Protein AF-A0A4R4NGY0-F1 (afdb_monomer_lite)

pLDDT: mean 87.98, std 9.65, range [52.81, 97.62]

Foldseek 3Di:
DVLVVQLVVLVVLLCVLPPDPDPDDDPSVVSNVVSVVSNVVSVVVVVCPQAPFVDPVCSPAAFDPLDVPPVRHDDPPDTRHPVVVVVVVVVVVVD

Radius of gyration: 20.66 Å; chains: 1; bounding box: 51×20×57 Å

Sequence (95 aa):
MRDLRDLQAALRTASDIAFDQEAPAGEQAEVLVDALRRALTAAQSLSDGPGETGCREHPRGAVDPLYGDKDDPLPPGWGRCLLCNDRRRRATRAT

Structure (mmCIF, N/CA/C/O backbone):
data_AF-A0A4R4NGY0-F1
#
_entry.id   AF-A0A4R4NGY0-F1
#
loop_
_atom_site.group_PDB
_atom_site.id
_atom_site.type_symbol
_atom_site.label_atom_id
_atom_site.label_alt_id
_atom_site.label_comp_id
_atom_site.label_asym_id
_atom_site.label_entity_id
_atom_site.label_seq_id
_atom_site.pdbx_PDB_ins_code
_atom_site.Cartn_x
_atom_site.Cartn_y
_atom_site.Cartn_z
_atom_site.occupancy
_atom_site.B_iso_or_equiv
_atom_site.auth_seq_id
_atom_site.auth_comp_id
_atom_site.auth_asym_id
_atom_site.auth_atom_id
_atom_site.pdbx_PDB_model_num
ATOM 1 N N . MET A 1 1 ? 5.730 -11.675 -1.523 1.00 62.78 1 MET A N 1
ATOM 2 C CA . MET A 1 1 ? 4.426 -11.459 -0.857 1.00 62.78 1 MET A CA 1
ATOM 3 C C . MET A 1 1 ? 4.621 -10.717 0.465 1.00 62.78 1 MET A C 1
ATOM 5 O O . MET A 1 1 ? 4.342 -11.269 1.521 1.00 62.78 1 MET A O 1
ATOM 9 N N . ARG A 1 2 ? 5.159 -9.493 0.426 1.00 76.69 2 ARG A N 1
ATOM 10 C CA . ARG A 1 2 ? 5.316 -8.663 1.629 1.00 76.69 2 ARG A CA 1
ATOM 11 C C . ARG A 1 2 ? 4.009 -7.927 1.929 1.00 76.69 2 ARG A C 1
ATOM 13 O O . ARG A 1 2 ? 3.494 -8.069 3.025 1.00 76.69 2 ARG A O 1
ATOM 20 N N . ASP A 1 3 ? 3.399 -7.336 0.905 1.00 81.12 3 ASP A N 1
ATOM 21 C CA . ASP A 1 3 ? 2.144 -6.579 1.023 1.00 81.12 3 ASP A CA 1
ATOM 22 C C . ASP A 1 3 ? 0.981 -7.434 1.546 1.00 81.12 3 ASP A C 1
ATOM 24 O O . ASP A 1 3 ? 0.195 -6.980 2.367 1.00 81.12 3 ASP A O 1
ATOM 28 N N . LEU A 1 4 ? 0.912 -8.713 1.155 1.00 86.44 4 LEU A N 1
ATOM 29 C CA . LEU A 1 4 ? -0.085 -9.644 1.696 1.00 86.44 4 LEU A CA 1
ATOM 30 C C . LEU A 1 4 ? 0.116 -9.912 3.196 1.00 86.44 4 LEU A C 1
ATOM 32 O O . LEU A 1 4 ? -0.860 -9.997 3.935 1.00 86.44 4 LEU A O 1
ATOM 36 N N . ARG A 1 5 ? 1.366 -10.052 3.652 1.00 89.44 5 ARG A N 1
ATOM 37 C CA . ARG A 1 5 ? 1.666 -10.274 5.076 1.00 89.44 5 ARG A CA 1
ATOM 38 C C . ARG A 1 5 ? 1.382 -9.018 5.893 1.00 89.44 5 ARG A C 1
ATOM 40 O O . ARG A 1 5 ? 0.802 -9.123 6.968 1.00 89.44 5 ARG A O 1
ATOM 47 N N . ASP A 1 6 ? 1.731 -7.854 5.353 1.00 88.62 6 ASP A N 1
ATOM 48 C CA . ASP A 1 6 ? 1.467 -6.558 5.978 1.00 88.62 6 ASP A CA 1
ATOM 49 C C . ASP A 1 6 ? -0.049 -6.305 6.084 1.00 88.62 6 ASP A C 1
ATOM 51 O O . ASP A 1 6 ? -0.536 -5.904 7.142 1.00 88.62 6 ASP A O 1
ATOM 55 N N . LEU A 1 7 ? -0.814 -6.648 5.039 1.00 93.19 7 LEU A N 1
ATOM 56 C CA . LEU A 1 7 ? -2.278 -6.623 5.060 1.00 93.19 7 LEU A CA 1
ATOM 57 C C . LEU A 1 7 ? -2.849 -7.548 6.144 1.00 93.19 7 LEU A C 1
ATOM 59 O O . LEU A 1 7 ? -3.690 -7.126 6.934 1.00 93.19 7 LEU A O 1
ATOM 63 N N . GLN A 1 8 ? -2.395 -8.803 6.195 1.00 95.88 8 GLN A N 1
ATOM 64 C CA . GLN A 1 8 ? -2.872 -9.787 7.174 1.00 95.88 8 GLN A CA 1
ATOM 65 C C . GLN A 1 8 ? -2.601 -9.347 8.617 1.00 95.88 8 GLN A C 1
ATOM 67 O O . GLN A 1 8 ? -3.477 -9.483 9.470 1.00 95.88 8 GLN A O 1
ATOM 72 N N . ALA A 1 9 ? -1.415 -8.799 8.891 1.00 96.44 9 ALA A N 1
ATOM 73 C CA . ALA A 1 9 ? -1.057 -8.304 10.215 1.00 96.44 9 ALA A CA 1
ATOM 74 C C . ALA A 1 9 ? -1.933 -7.113 10.632 1.00 96.44 9 ALA A C 1
ATOM 76 O O . ALA A 1 9 ? -2.493 -7.117 11.726 1.00 96.44 9 ALA A O 1
ATOM 77 N N . ALA A 1 10 ? -2.110 -6.131 9.742 1.00 94.75 10 ALA A N 1
ATOM 78 C CA . ALA A 1 10 ? -2.932 -4.955 10.015 1.00 94.75 10 ALA A CA 1
ATOM 79 C C . ALA A 1 10 ? -4.410 -5.316 10.258 1.00 94.75 10 ALA A C 1
ATOM 81 O O . ALA A 1 10 ? -5.030 -4.799 11.188 1.00 94.75 10 ALA A O 1
ATOM 82 N N . LEU A 1 11 ? -4.962 -6.248 9.472 1.00 96.88 11 LEU A N 1
ATOM 83 C CA . LEU A 1 11 ? -6.334 -6.731 9.655 1.00 96.88 11 LEU A CA 1
ATOM 84 C C . LEU A 1 11 ? -6.522 -7.505 10.960 1.00 96.88 11 LEU A C 1
ATOM 86 O O . LEU A 1 11 ? -7.576 -7.370 11.579 1.00 96.88 11 LEU A O 1
ATOM 90 N N . ARG A 1 12 ? -5.525 -8.292 11.394 1.00 96.62 12 ARG A N 1
ATOM 91 C CA . ARG A 1 12 ? -5.574 -8.969 12.698 1.00 96.62 12 ARG A CA 1
ATOM 92 C C . ARG A 1 12 ? -5.707 -7.940 13.818 1.00 96.62 12 ARG A C 1
ATOM 94 O O . ARG A 1 12 ? -6.668 -8.017 14.566 1.00 96.62 12 ARG A O 1
ATOM 101 N N . THR A 1 13 ? -4.826 -6.940 13.864 1.00 94.50 13 THR A N 1
ATOM 102 C CA . THR A 1 13 ? -4.878 -5.887 14.891 1.00 94.50 13 THR A CA 1
ATOM 103 C C . THR A 1 13 ? -6.198 -5.119 14.870 1.00 94.50 13 THR A C 1
ATOM 105 O O . THR A 1 13 ? -6.797 -4.909 15.919 1.00 94.50 13 THR A O 1
ATOM 108 N N . ALA A 1 14 ? -6.686 -4.731 13.686 1.00 94.62 14 ALA A N 1
ATOM 109 C CA . ALA A 1 14 ? -7.968 -4.040 13.575 1.00 94.62 14 ALA A CA 1
ATOM 110 C C . ALA A 1 14 ? -9.139 -4.908 14.069 1.00 94.62 14 ALA A C 1
ATOM 112 O O . ALA A 1 14 ? -10.033 -4.399 14.736 1.00 94.62 14 ALA A O 1
ATOM 113 N N . SER A 1 15 ? -9.120 -6.212 13.770 1.00 94.69 15 SER A N 1
ATOM 114 C CA . SER A 1 15 ? -10.154 -7.151 14.223 1.00 94.69 15 SER A CA 1
ATOM 115 C C . SER A 1 15 ? -10.110 -7.340 15.736 1.00 94.69 15 SER A C 1
ATOM 117 O O . SER A 1 15 ? -11.153 -7.285 16.377 1.00 94.69 15 SER A O 1
ATOM 119 N N . ASP A 1 16 ? -8.918 -7.514 16.308 1.00 94.56 16 ASP A N 1
ATOM 120 C CA . ASP A 1 16 ? -8.753 -7.724 17.748 1.00 94.56 16 ASP A CA 1
ATOM 121 C C . ASP A 1 16 ? -9.298 -6.528 18.553 1.00 94.56 16 ASP A C 1
ATOM 123 O O . ASP A 1 16 ? -9.931 -6.731 19.581 1.00 94.56 16 ASP A O 1
ATOM 127 N N . ILE A 1 17 ? -9.128 -5.293 18.058 1.00 91.81 17 ILE A N 1
ATOM 128 C CA . ILE A 1 17 ? -9.660 -4.082 18.709 1.00 91.81 17 ILE A CA 1
ATOM 129 C C . ILE A 1 17 ? -11.161 -3.895 18.438 1.00 91.81 17 ILE A C 1
ATOM 131 O O . ILE A 1 17 ? -11.913 -3.518 19.330 1.00 91.81 17 ILE A O 1
ATOM 135 N N . ALA A 1 18 ? -11.621 -4.125 17.204 1.00 90.06 18 ALA A N 1
ATOM 136 C CA . ALA A 1 18 ? -13.015 -3.871 16.828 1.00 90.06 18 ALA A CA 1
ATOM 137 C C . ALA A 1 18 ? -14.008 -4.879 17.428 1.00 90.06 18 ALA A C 1
ATOM 139 O O . ALA A 1 18 ? -15.187 -4.555 17.565 1.00 90.06 18 ALA A O 1
ATOM 140 N N . PHE A 1 19 ? -13.547 -6.093 17.742 1.00 89.69 19 PHE A N 1
ATOM 141 C CA . PHE A 1 19 ? -14.360 -7.162 18.327 1.00 89.69 19 PHE A CA 1
ATOM 142 C C . PHE A 1 19 ? -14.096 -7.375 19.823 1.00 89.69 19 PHE A C 1
ATOM 144 O O . PHE A 1 19 ? -14.473 -8.418 20.363 1.00 89.69 19 PHE A O 1
ATOM 151 N N . ASP A 1 20 ? -13.471 -6.405 20.491 1.00 89.06 20 ASP A N 1
ATOM 152 C CA . ASP A 1 20 ? -13.410 -6.396 21.949 1.00 89.06 20 ASP A CA 1
ATOM 153 C C . ASP A 1 20 ? -14.810 -6.165 22.562 1.00 89.06 20 ASP A C 1
ATOM 155 O O . ASP A 1 20 ? -15.757 -5.751 21.887 1.00 89.06 20 ASP A O 1
ATOM 159 N N . GLN A 1 21 ? -14.971 -6.480 23.849 1.00 75.06 21 GLN A N 1
ATOM 160 C CA . GLN A 1 21 ? -16.258 -6.393 24.552 1.00 75.06 21 GLN A CA 1
ATOM 161 C C . GLN A 1 21 ? -16.733 -4.948 24.763 1.00 75.06 21 GLN A C 1
ATOM 163 O O . GLN A 1 21 ? -17.931 -4.714 24.938 1.00 75.06 21 GLN A O 1
ATOM 168 N N . GLU A 1 22 ? -15.812 -3.985 24.740 1.00 87.00 22 GLU A N 1
ATOM 169 C CA . GLU A 1 22 ? -16.085 -2.560 24.907 1.00 87.00 22 GLU A CA 1
ATOM 170 C C . GLU A 1 22 ? -15.822 -1.796 23.606 1.00 87.00 22 GLU A C 1
ATOM 172 O O . GLU A 1 22 ? -14.961 -2.154 22.806 1.00 87.00 22 GLU A O 1
ATOM 177 N N . ALA A 1 23 ? -16.570 -0.711 23.388 1.00 89.69 23 ALA A N 1
ATOM 178 C CA . ALA A 1 23 ? -16.337 0.147 22.233 1.00 89.69 23 ALA A CA 1
ATOM 179 C C . ALA A 1 23 ? -14.965 0.842 22.367 1.00 89.69 23 ALA A C 1
ATOM 181 O O . ALA A 1 23 ? -14.739 1.523 23.373 1.00 89.69 23 ALA A O 1
ATOM 182 N N . PRO A 1 24 ? -14.069 0.738 21.367 1.00 87.88 24 PRO A N 1
ATOM 183 C CA . PRO A 1 24 ? -12.741 1.327 21.460 1.00 87.88 24 PRO A CA 1
ATOM 184 C C . PRO A 1 24 ? -12.826 2.854 21.549 1.00 87.88 24 PRO A C 1
ATOM 186 O O . PRO A 1 24 ? -13.486 3.514 20.743 1.00 87.88 24 PRO A O 1
ATOM 189 N N . ALA A 1 25 ? -12.123 3.420 22.527 1.00 91.50 25 ALA A N 1
ATOM 190 C CA . ALA A 1 25 ? -12.055 4.854 22.790 1.00 91.50 25 ALA A CA 1
ATOM 191 C C . ALA A 1 25 ? -10.619 5.284 23.127 1.00 91.50 25 ALA A C 1
ATOM 193 O O . ALA A 1 25 ? -9.768 4.458 23.465 1.00 91.50 25 ALA A O 1
ATOM 194 N N . GLY A 1 26 ? -10.342 6.588 23.030 1.00 93.62 26 GLY A N 1
ATOM 195 C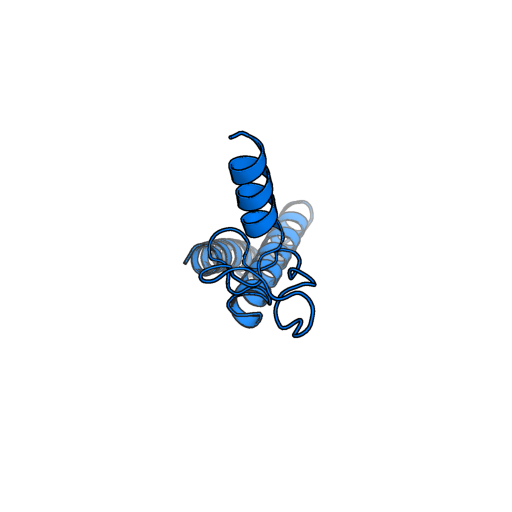 CA . GLY A 1 26 ? -9.013 7.145 23.300 1.00 93.62 26 GLY A CA 1
ATOM 196 C C . GLY A 1 26 ? -7.925 6.485 22.448 1.00 93.62 26 GLY A C 1
ATOM 197 O O . GLY A 1 26 ? -8.098 6.308 21.243 1.00 93.62 26 GLY A O 1
ATOM 198 N N . GLU A 1 27 ? -6.831 6.076 23.087 1.00 92.19 27 GLU A N 1
ATOM 199 C CA . GLU A 1 27 ? -5.683 5.441 22.428 1.00 92.19 27 GLU A CA 1
ATOM 200 C C . GLU A 1 27 ? -6.073 4.188 21.626 1.00 92.19 27 GLU A C 1
ATOM 202 O O . GLU A 1 27 ? -5.586 3.995 20.515 1.00 92.19 27 GLU A O 1
ATOM 207 N N . GLN A 1 28 ? -7.012 3.367 22.115 1.00 90.69 28 GLN A N 1
ATOM 208 C CA . GLN A 1 28 ? -7.455 2.184 21.366 1.00 90.69 28 GLN A CA 1
ATOM 209 C C . GLN A 1 28 ? -8.110 2.558 20.031 1.00 90.69 28 GLN A C 1
ATOM 211 O O . GLN A 1 28 ? -7.882 1.895 19.018 1.00 90.69 28 GLN A O 1
ATOM 216 N N . 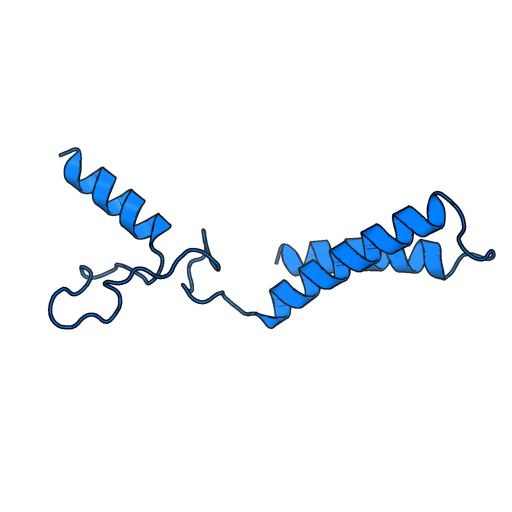ALA A 1 29 ? -8.890 3.644 20.008 1.00 93.94 29 ALA A N 1
ATOM 217 C CA . ALA A 1 29 ? -9.488 4.145 18.776 1.00 93.94 29 ALA A CA 1
ATOM 218 C C . ALA A 1 29 ? -8.417 4.669 17.803 1.00 93.94 29 ALA A C 1
ATOM 220 O O . ALA A 1 29 ? -8.521 4.446 16.596 1.00 93.94 29 ALA A O 1
ATOM 221 N N . GLU A 1 30 ? -7.360 5.311 18.305 1.00 96.31 30 GLU A N 1
ATOM 222 C CA . GLU A 1 30 ? -6.233 5.763 17.479 1.00 96.31 30 GLU A CA 1
ATOM 223 C C . GLU A 1 30 ? -5.466 4.587 16.859 1.00 96.31 30 GLU A C 1
ATOM 225 O O . GLU A 1 30 ? -5.190 4.595 15.655 1.00 96.31 30 GLU A O 1
ATOM 230 N N . VAL A 1 31 ? -5.190 3.539 17.644 1.00 95.81 31 VAL A N 1
ATOM 231 C CA . VAL A 1 31 ? -4.537 2.313 17.158 1.00 95.81 31 VAL A CA 1
ATOM 232 C C . VAL A 1 31 ? -5.403 1.605 16.114 1.00 95.81 31 VAL A C 1
ATOM 234 O O . VAL A 1 31 ? -4.882 1.158 15.089 1.00 95.81 31 VAL A O 1
ATOM 237 N N . LEU A 1 32 ? -6.724 1.545 16.315 1.00 95.62 32 LEU A N 1
ATOM 238 C CA . LEU A 1 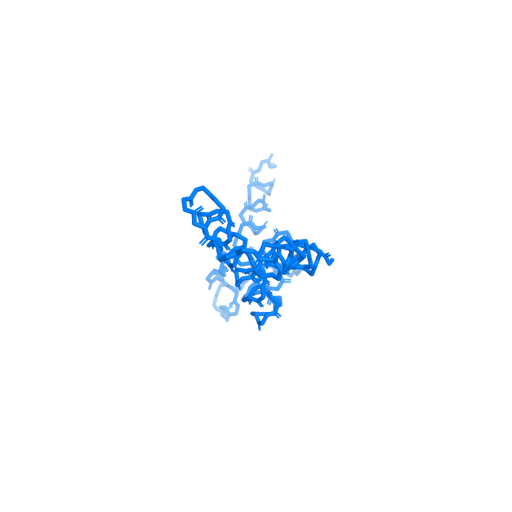32 ? -7.654 0.990 15.328 1.00 95.62 32 LEU A CA 1
ATOM 239 C C . LEU A 1 32 ? -7.600 1.765 14.004 1.00 95.62 32 LEU A C 1
ATOM 241 O O . LEU A 1 32 ? -7.502 1.161 12.934 1.00 95.62 32 LEU A O 1
ATOM 245 N N . VAL A 1 33 ? -7.625 3.099 14.059 1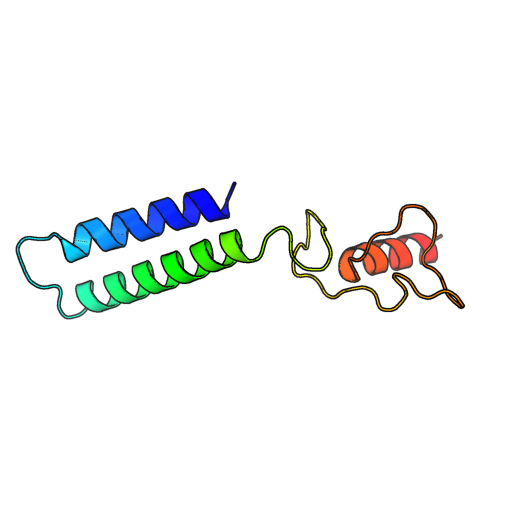.00 97.12 33 VAL A N 1
ATOM 246 C CA . VAL A 1 33 ? -7.525 3.951 12.864 1.00 97.12 33 VAL A CA 1
ATOM 247 C C . VAL A 1 33 ? -6.204 3.721 12.128 1.00 97.12 33 VAL A C 1
ATOM 249 O O . VAL A 1 33 ? -6.202 3.614 10.898 1.00 97.12 33 VAL A O 1
ATOM 252 N N . ASP A 1 34 ? -5.087 3.620 12.847 1.00 97.62 34 ASP A N 1
ATOM 253 C CA . ASP A 1 34 ? -3.782 3.341 12.242 1.00 97.62 34 ASP A CA 1
ATOM 254 C C . ASP A 1 34 ? -3.741 1.951 11.584 1.00 97.62 34 ASP A C 1
ATOM 256 O O . ASP A 1 34 ? -3.342 1.822 10.422 1.00 97.62 34 ASP A O 1
ATOM 260 N N . ALA A 1 35 ? -4.245 0.918 12.264 1.00 96.62 35 ALA A N 1
ATOM 261 C CA . ALA A 1 35 ? -4.333 -0.434 11.716 1.00 96.62 35 ALA A CA 1
ATOM 262 C C . ALA A 1 35 ? -5.169 -0.476 10.424 1.00 96.62 35 ALA A C 1
ATOM 264 O O . ALA A 1 35 ? -4.735 -1.048 9.420 1.00 96.62 35 ALA A O 1
ATOM 265 N N . LEU A 1 36 ? -6.322 0.200 10.398 1.00 97.19 36 LEU A N 1
ATOM 266 C CA . LEU A 1 36 ? -7.174 0.291 9.209 1.00 97.19 36 LEU A CA 1
ATOM 267 C C . LEU A 1 36 ? -6.486 1.032 8.052 1.00 97.19 36 LEU A C 1
ATOM 269 O O . LEU A 1 36 ? -6.566 0.589 6.905 1.00 97.19 36 LEU A O 1
ATOM 273 N N . ARG A 1 37 ? -5.759 2.123 8.325 1.00 97.19 37 ARG A N 1
ATOM 274 C CA . ARG A 1 37 ? -4.990 2.856 7.299 1.00 97.19 37 ARG A CA 1
ATOM 275 C C . ARG A 1 37 ? -3.871 2.006 6.698 1.00 97.19 37 ARG A C 1
ATOM 277 O O . ARG A 1 37 ? -3.676 2.018 5.479 1.0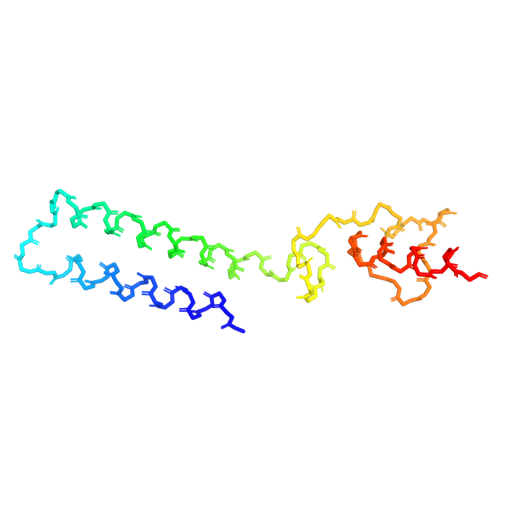0 97.19 37 ARG A O 1
ATOM 284 N N . ARG A 1 38 ? -3.159 1.238 7.528 1.00 94.25 38 ARG A N 1
ATOM 285 C CA . ARG A 1 38 ? -2.129 0.291 7.066 1.00 94.25 38 ARG A CA 1
ATOM 286 C C . ARG A 1 38 ? -2.738 -0.814 6.208 1.00 94.25 38 ARG A C 1
ATOM 288 O O . ARG A 1 38 ? -2.216 -1.090 5.129 1.00 94.25 38 ARG A O 1
ATOM 295 N N . ALA A 1 39 ? -3.864 -1.387 6.640 1.00 94.38 39 ALA A N 1
ATOM 296 C CA . ALA A 1 39 ? -4.589 -2.394 5.870 1.00 94.38 39 ALA A CA 1
ATOM 297 C C . ALA A 1 39 ? -5.028 -1.848 4.501 1.00 94.38 39 ALA A C 1
ATOM 299 O O . ALA A 1 39 ? -4.771 -2.483 3.480 1.00 94.38 39 ALA A O 1
ATOM 300 N N . LEU A 1 40 ? -5.606 -0.642 4.456 1.00 94.31 40 LEU A N 1
ATOM 301 C CA . LEU A 1 40 ? -5.999 0.011 3.205 1.00 94.31 40 LEU A CA 1
ATOM 302 C C . LEU A 1 40 ? -4.803 0.195 2.257 1.00 94.31 40 LEU A C 1
ATOM 304 O O . LEU A 1 40 ? -4.884 -0.175 1.089 1.00 94.31 40 LEU A O 1
ATOM 308 N N . THR A 1 41 ? -3.681 0.704 2.768 1.00 89.12 41 THR A N 1
ATOM 309 C CA . THR A 1 41 ? -2.462 0.943 1.974 1.00 89.12 41 THR A CA 1
ATOM 310 C C . THR A 1 41 ? -1.896 -0.358 1.393 1.00 89.12 41 THR A C 1
ATOM 312 O O . THR A 1 41 ? -1.499 -0.422 0.223 1.00 89.12 41 THR A O 1
ATOM 315 N N . ALA A 1 42 ? -1.870 -1.424 2.195 1.00 87.50 42 ALA A N 1
ATOM 316 C CA . ALA A 1 42 ? -1.415 -2.735 1.752 1.00 87.50 42 ALA A CA 1
ATOM 317 C C . ALA A 1 42 ? -2.370 -3.337 0.705 1.00 87.50 42 ALA A C 1
ATOM 319 O O . ALA A 1 42 ? -1.914 -3.851 -0.314 1.00 87.50 42 ALA A O 1
ATOM 320 N N . ALA A 1 43 ? -3.686 -3.205 0.898 1.00 88.44 43 ALA A N 1
ATOM 321 C CA . ALA A 1 43 ? -4.694 -3.674 -0.051 1.00 88.44 43 ALA A CA 1
ATOM 322 C C . ALA A 1 43 ? -4.633 -2.929 -1.396 1.00 88.44 43 ALA A C 1
ATOM 324 O O . ALA A 1 43 ? -4.670 -3.567 -2.447 1.00 88.44 43 ALA A O 1
ATOM 325 N N . GLN A 1 44 ? -4.461 -1.603 -1.380 1.00 85.00 44 GLN A N 1
ATOM 326 C CA . GLN A 1 44 ? -4.225 -0.806 -2.592 1.00 85.00 44 GLN A CA 1
ATOM 327 C C . GLN A 1 44 ? -3.002 -1.321 -3.357 1.00 85.00 44 GLN A C 1
ATOM 329 O O . GLN A 1 44 ? -3.061 -1.536 -4.563 1.00 85.00 44 GLN A O 1
ATOM 334 N N . SER A 1 45 ? -1.932 -1.659 -2.636 1.00 79.88 45 SER A N 1
ATOM 335 C CA . SER A 1 45 ? -0.714 -2.211 -3.237 1.00 79.88 45 SER A CA 1
ATOM 336 C C . SER A 1 45 ? -0.896 -3.583 -3.889 1.00 79.88 45 SER A C 1
ATOM 338 O O . SER A 1 45 ? -0.147 -3.918 -4.803 1.00 79.88 45 SER A O 1
ATOM 340 N N . LEU A 1 46 ? -1.903 -4.357 -3.476 1.00 77.81 46 LEU A N 1
ATOM 341 C CA . LEU A 1 46 ? -2.292 -5.592 -4.162 1.00 77.81 46 LEU A CA 1
ATOM 342 C C . LEU A 1 46 ? -3.135 -5.315 -5.417 1.00 77.81 46 LEU A C 1
ATOM 344 O O . LEU A 1 46 ? -3.011 -6.049 -6.395 1.00 77.81 46 LEU A O 1
ATOM 348 N N . SER A 1 47 ? -3.970 -4.269 -5.397 1.00 70.94 47 SER A N 1
ATOM 349 C CA . SER A 1 47 ? -4.819 -3.867 -6.529 1.00 70.94 47 SER A CA 1
ATOM 350 C C . SER A 1 47 ? -4.026 -3.246 -7.680 1.00 70.94 47 SER A C 1
ATOM 352 O O . SER A 1 47 ? -4.378 -3.448 -8.839 1.00 70.94 47 SER A O 1
ATOM 354 N N . ASP A 1 48 ? -2.960 -2.506 -7.378 1.00 64.88 48 ASP A N 1
ATOM 355 C CA . ASP A 1 48 ? -2.177 -1.772 -8.383 1.00 64.88 48 ASP A CA 1
ATOM 356 C C . ASP A 1 48 ? -1.338 -2.689 -9.301 1.00 64.88 48 ASP A C 1
ATOM 358 O O . ASP A 1 48 ? -0.793 -2.236 -10.308 1.00 64.88 48 ASP A O 1
ATOM 362 N N . GLY A 1 49 ? -1.211 -3.981 -8.970 1.00 61.78 49 GLY A N 1
ATOM 363 C CA . GLY A 1 49 ? -0.375 -4.925 -9.713 1.00 61.78 49 GLY A CA 1
ATOM 364 C C . GLY A 1 49 ? 1.128 -4.595 -9.635 1.00 61.78 49 GLY A C 1
ATOM 365 O O . GLY A 1 49 ? 1.564 -3.794 -8.803 1.00 61.78 49 GLY A O 1
ATOM 366 N N . PRO A 1 50 ? 1.984 -5.228 -10.463 1.00 57.44 50 PRO A N 1
ATOM 367 C CA . PRO A 1 50 ? 3.369 -4.791 -10.587 1.00 57.44 50 PRO A CA 1
ATOM 368 C C . PRO A 1 50 ? 3.327 -3.384 -11.188 1.00 57.44 50 PRO A C 1
ATOM 370 O O . PRO A 1 50 ? 2.969 -3.255 -12.354 1.00 57.44 50 PRO A O 1
ATOM 373 N N . GLY A 1 51 ? 3.614 -2.357 -10.377 1.00 62.50 51 GLY A N 1
ATOM 374 C CA . GLY A 1 51 ? 3.450 -0.943 -10.749 1.00 62.50 51 GLY A CA 1
ATOM 375 C C . GLY A 1 51 ? 4.045 -0.585 -12.116 1.00 62.50 51 GLY A C 1
ATOM 376 O O . GLY A 1 51 ? 4.800 -1.364 -12.685 1.00 62.50 51 GLY A O 1
ATOM 377 N N . GLU A 1 52 ? 3.724 0.593 -12.652 1.00 73.38 52 GLU A N 1
ATOM 378 C CA . GLU A 1 52 ? 3.890 0.964 -14.076 1.00 73.38 52 GLU A CA 1
ATOM 379 C C . GLU A 1 52 ? 5.237 0.587 -14.732 1.00 73.38 52 GLU A C 1
ATOM 381 O O . GLU A 1 52 ? 5.302 0.290 -15.928 1.00 73.38 52 GLU A O 1
ATOM 386 N N . THR A 1 53 ? 6.325 0.511 -13.962 1.00 85.19 53 THR A N 1
ATOM 387 C CA . THR A 1 53 ? 7.636 0.082 -14.469 1.00 85.19 53 THR A CA 1
ATOM 388 C C . THR A 1 53 ? 7.781 -1.436 -14.671 1.00 85.19 53 THR A C 1
ATOM 390 O O . THR A 1 53 ? 8.582 -1.885 -15.491 1.00 85.19 53 THR A O 1
ATOM 393 N N . GLY A 1 54 ? 7.046 -2.271 -13.937 1.00 80.56 54 GLY A N 1
ATOM 394 C CA . GLY A 1 54 ? 7.230 -3.725 -13.879 1.00 80.56 54 GLY A CA 1
ATOM 395 C C . GLY A 1 54 ? 8.552 -4.169 -13.230 1.00 80.56 54 GLY A C 1
ATOM 396 O O . GLY A 1 54 ? 8.949 -5.326 -13.371 1.00 80.56 54 GLY A O 1
ATOM 397 N N . CYS A 1 55 ? 9.267 -3.269 -12.546 1.00 85.50 55 CYS A N 1
ATOM 398 C CA . CYS A 1 55 ? 10.534 -3.571 -11.883 1.00 85.50 55 CYS A CA 1
ATOM 399 C C . CYS A 1 55 ? 10.320 -4.249 -10.522 1.00 85.50 55 CYS A C 1
ATOM 401 O O . CYS A 1 55 ? 9.459 -3.845 -9.748 1.00 85.50 55 CYS A O 1
ATOM 403 N N . ARG A 1 56 ? 11.140 -5.257 -10.192 1.00 80.69 56 ARG A N 1
ATOM 404 C CA . ARG A 1 56 ? 11.088 -5.933 -8.880 1.00 80.69 56 ARG A CA 1
ATOM 405 C C . ARG A 1 56 ? 11.656 -5.084 -7.740 1.00 80.69 56 ARG A C 1
ATOM 407 O O . ARG A 1 56 ? 11.192 -5.216 -6.616 1.00 80.69 56 ARG A O 1
ATOM 414 N N . GLU A 1 57 ? 12.653 -4.243 -8.027 1.00 82.75 57 GLU A N 1
ATOM 415 C CA . GLU A 1 57 ? 13.262 -3.337 -7.03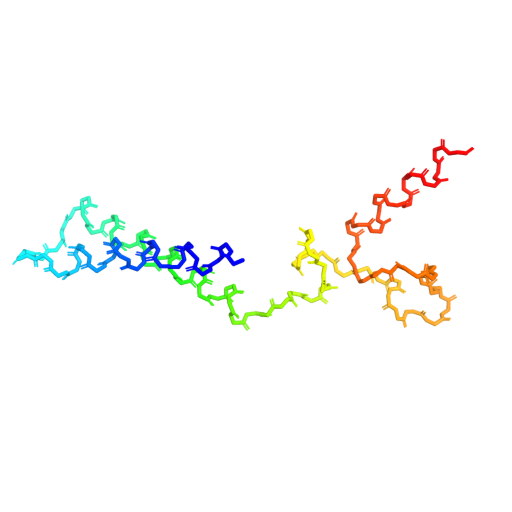8 1.00 82.75 57 GLU A CA 1
ATOM 416 C C . GLU A 1 57 ? 12.427 -2.068 -6.838 1.00 82.75 57 GLU A C 1
ATOM 418 O O . GLU A 1 57 ? 12.254 -1.609 -5.714 1.00 82.75 57 GLU A O 1
ATOM 423 N N . HIS A 1 58 ? 11.880 -1.515 -7.924 1.00 85.94 58 HIS A N 1
ATOM 424 C CA . HIS A 1 58 ? 11.138 -0.254 -7.907 1.00 85.94 58 HIS A CA 1
ATOM 425 C C . HIS A 1 58 ? 9.835 -0.382 -8.705 1.00 85.94 58 HIS A C 1
ATOM 427 O O . HIS A 1 58 ? 9.705 0.262 -9.745 1.00 85.94 58 HIS A O 1
ATOM 433 N N . PRO A 1 59 ? 8.863 -1.197 -8.261 1.00 80.56 59 PRO A N 1
ATOM 434 C CA . PRO A 1 59 ? 7.629 -1.428 -9.016 1.00 80.56 59 PRO A CA 1
ATOM 435 C C . PRO A 1 59 ? 6.903 -0.117 -9.343 1.00 80.56 59 PRO A C 1
ATOM 437 O O . PRO A 1 59 ? 6.470 0.074 -10.476 1.00 80.56 59 PRO A O 1
ATOM 440 N N . ARG A 1 60 ? 6.896 0.837 -8.403 1.00 77.19 60 ARG A N 1
ATOM 441 C CA . ARG A 1 60 ? 6.346 2.196 -8.566 1.00 77.19 60 ARG A CA 1
ATOM 442 C C . ARG A 1 60 ? 7.408 3.279 -8.814 1.00 77.19 60 ARG A C 1
ATOM 444 O O . ARG A 1 60 ? 7.207 4.433 -8.455 1.00 77.19 60 ARG A O 1
ATOM 451 N N . GLY A 1 61 ? 8.581 2.911 -9.332 1.00 83.06 61 GLY A N 1
ATOM 452 C CA . GLY A 1 61 ? 9.580 3.903 -9.735 1.00 83.06 61 GLY A CA 1
ATOM 453 C C . GLY A 1 61 ? 9.066 4.783 -10.879 1.00 83.06 61 GLY A C 1
ATOM 454 O O . GLY A 1 61 ? 8.087 4.440 -11.534 1.00 83.06 61 GLY A O 1
ATOM 455 N N . ALA A 1 62 ? 9.749 5.893 -11.158 1.00 87.12 62 ALA A N 1
ATOM 456 C CA . ALA A 1 62 ? 9.458 6.663 -12.363 1.00 87.12 62 ALA A CA 1
ATOM 457 C C . ALA A 1 62 ? 9.698 5.806 -13.621 1.00 87.12 62 ALA A C 1
ATOM 459 O O . ALA A 1 62 ? 10.675 5.042 -13.683 1.00 87.12 62 ALA A O 1
ATOM 460 N N . VAL A 1 63 ? 8.808 5.931 -14.608 1.00 91.31 63 VAL A N 1
ATOM 461 C CA . VAL A 1 63 ? 9.003 5.336 -15.934 1.00 91.31 63 VAL A CA 1
ATOM 462 C C . VAL A 1 63 ? 10.085 6.125 -16.671 1.00 91.31 63 VAL A C 1
ATOM 464 O O . VAL A 1 63 ? 10.093 7.353 -16.652 1.00 91.31 63 VAL A O 1
ATOM 467 N N . ASP A 1 64 ? 11.033 5.418 -17.279 1.00 93.12 64 ASP A N 1
ATOM 468 C CA . ASP A 1 64 ? 12.088 6.022 -18.084 1.00 93.12 64 ASP A CA 1
ATOM 469 C C . ASP A 1 64 ? 11.479 6.611 -19.366 1.00 93.12 64 ASP A C 1
ATOM 471 O O . ASP A 1 64 ? 10.839 5.861 -20.108 1.00 93.12 64 ASP A O 1
ATOM 475 N N . PRO A 1 65 ? 11.658 7.914 -19.642 1.00 91.25 65 PRO A N 1
ATOM 476 C CA . PRO A 1 65 ? 11.034 8.565 -20.792 1.00 91.25 65 PRO A CA 1
ATOM 477 C C . PRO A 1 65 ? 11.517 8.004 -22.135 1.00 91.25 65 PRO A C 1
ATOM 479 O O . PRO A 1 65 ? 10.780 8.091 -23.109 1.00 91.25 65 PRO A O 1
ATOM 482 N N . LEU A 1 66 ? 12.704 7.385 -22.183 1.00 93.00 66 LEU A N 1
ATOM 483 C CA . LEU A 1 66 ? 13.227 6.744 -23.395 1.00 93.00 66 LEU A CA 1
ATOM 484 C C . LEU A 1 66 ? 12.615 5.355 -23.645 1.00 93.00 66 LEU A C 1
ATOM 486 O O . LEU A 1 66 ? 12.871 4.712 -24.666 1.00 93.00 66 LEU A O 1
ATOM 490 N N . TYR A 1 67 ? 11.823 4.826 -22.706 1.00 89.69 67 TYR A N 1
ATOM 491 C CA . TYR A 1 67 ? 11.180 3.534 -22.900 1.00 89.69 67 TYR A CA 1
ATOM 492 C C . TYR A 1 67 ? 10.050 3.637 -23.929 1.00 89.69 67 TYR A C 1
ATOM 494 O O . TYR A 1 67 ? 8.986 4.185 -23.653 1.00 89.69 67 TYR A O 1
ATOM 502 N N . GLY A 1 68 ? 10.264 3.036 -25.101 1.00 86.19 68 GLY A N 1
ATOM 503 C CA . GLY A 1 68 ? 9.322 3.097 -26.222 1.00 86.19 68 GLY A CA 1
ATOM 504 C C . GLY A 1 68 ? 9.513 4.316 -27.128 1.00 86.19 68 GLY A C 1
ATOM 505 O O . GLY A 1 68 ? 8.753 4.463 -28.088 1.00 86.19 68 GLY A O 1
ATOM 506 N N . ASP A 1 69 ? 10.524 5.146 -26.857 1.00 91.44 69 ASP A N 1
ATOM 507 C CA . ASP A 1 69 ? 10.993 6.157 -27.798 1.00 91.44 69 ASP A CA 1
ATOM 508 C C . ASP A 1 69 ? 11.622 5.455 -29.015 1.00 91.44 69 ASP A C 1
ATOM 510 O O . ASP A 1 69 ? 12.373 4.486 -28.879 1.00 91.44 69 ASP A O 1
ATOM 514 N N . LYS A 1 70 ? 11.231 5.884 -30.216 1.00 89.50 70 LYS A N 1
ATOM 515 C CA . LYS A 1 70 ? 11.662 5.282 -31.487 1.00 89.50 70 LYS A CA 1
ATOM 516 C C . LYS A 1 70 ? 12.917 5.955 -32.030 1.00 89.50 70 LYS A C 1
ATOM 518 O O . LYS A 1 70 ? 13.660 5.314 -32.770 1.00 89.50 70 LYS A O 1
ATOM 523 N N . ASP A 1 71 ? 13.107 7.221 -31.681 1.00 93.50 71 ASP A N 1
ATOM 524 C CA . ASP A 1 71 ? 14.190 8.065 -32.164 1.00 93.50 71 ASP A CA 1
ATOM 525 C C . ASP A 1 71 ? 15.399 7.983 -31.217 1.00 93.50 71 ASP A C 1
ATOM 527 O O . ASP A 1 71 ? 16.538 8.031 -31.680 1.00 93.50 71 ASP A O 1
ATOM 531 N N . ASP A 1 72 ? 15.164 7.763 -29.917 1.00 90.56 72 ASP A N 1
ATOM 532 C CA . ASP A 1 72 ? 16.200 7.492 -28.906 1.00 90.56 72 ASP A CA 1
ATOM 533 C C . ASP A 1 72 ? 15.839 6.281 -28.013 1.00 90.56 72 ASP A C 1
ATOM 535 O O . ASP A 1 72 ? 15.491 6.428 -26.836 1.00 90.56 72 ASP A O 1
ATOM 539 N N . PRO A 1 73 ? 15.864 5.049 -28.562 1.00 92.62 73 PRO A N 1
ATOM 540 C CA . PRO A 1 73 ? 15.452 3.868 -27.822 1.00 92.62 73 PRO A CA 1
ATOM 541 C C . PRO A 1 73 ? 16.456 3.492 -26.731 1.00 92.62 73 PRO A C 1
ATOM 543 O O . PRO A 1 73 ? 17.677 3.515 -26.913 1.00 92.62 73 PRO A O 1
ATOM 546 N N . LEU A 1 74 ? 15.930 3.002 -25.608 1.00 93.06 74 LEU A N 1
ATOM 547 C CA . LEU A 1 74 ? 16.761 2.379 -24.582 1.00 93.06 74 LEU A CA 1
ATOM 548 C C . LEU A 1 74 ? 17.581 1.196 -25.138 1.00 93.06 74 LEU A C 1
ATOM 550 O O . LEU A 1 74 ? 17.076 0.424 -25.961 1.00 93.06 74 LEU A O 1
ATOM 554 N N . PRO A 1 75 ? 18.811 0.975 -24.629 1.00 93.62 75 PRO A N 1
ATOM 555 C CA . PRO A 1 75 ? 19.621 -0.161 -25.047 1.00 93.62 75 PRO A CA 1
ATOM 556 C C . PRO A 1 75 ? 18.938 -1.518 -24.786 1.00 93.62 75 PRO A C 1
ATOM 558 O O . PRO A 1 75 ? 18.147 -1.654 -23.844 1.00 93.62 75 PRO A O 1
ATOM 561 N N . PRO A 1 76 ? 19.289 -2.574 -25.546 1.00 91.56 76 PRO A N 1
ATOM 562 C CA . PRO A 1 76 ? 18.742 -3.911 -25.330 1.00 91.56 76 PRO A CA 1
ATOM 563 C C . PRO A 1 76 ? 18.916 -4.397 -23.880 1.00 91.56 76 PRO A C 1
ATOM 565 O O . PRO A 1 76 ? 19.980 -4.257 -23.278 1.00 91.56 76 PRO A O 1
ATOM 568 N N . GLY A 1 77 ? 17.858 -4.977 -23.303 1.00 89.94 77 GLY A N 1
ATOM 569 C CA . GLY A 1 77 ? 17.848 -5.462 -21.913 1.00 89.94 77 GLY A CA 1
ATOM 570 C C . GLY A 1 77 ? 17.576 -4.385 -20.849 1.00 89.94 77 GLY A C 1
ATOM 571 O O . GLY A 1 77 ? 17.602 -4.672 -19.644 1.00 89.94 77 GLY A O 1
ATOM 572 N N . TRP A 1 78 ? 17.306 -3.145 -21.259 1.00 93.56 78 TRP A N 1
ATOM 573 C CA . TRP A 1 78 ? 16.848 -2.079 -20.371 1.00 93.56 78 TRP A CA 1
ATOM 574 C C . TRP A 1 78 ? 15.326 -2.084 -20.253 1.00 93.56 78 TRP A C 1
ATOM 576 O O . TRP A 1 78 ? 14.603 -2.399 -21.195 1.00 93.56 78 TRP A O 1
ATOM 586 N N . GLY A 1 79 ? 14.845 -1.829 -19.037 1.00 91.81 79 GLY A N 1
ATOM 587 C CA . GLY A 1 79 ? 13.422 -1.879 -18.709 1.00 91.81 79 GLY A CA 1
ATOM 588 C C . GLY A 1 79 ? 12.826 -0.485 -18.565 1.00 91.81 79 GLY A C 1
ATOM 589 O O . GLY A 1 79 ? 13.504 0.518 -18.759 1.00 91.81 79 GLY A O 1
ATOM 590 N N . ARG A 1 80 ? 11.562 -0.420 -18.142 1.00 94.06 80 ARG A N 1
ATOM 591 C CA . ARG A 1 80 ? 10.843 0.845 -17.908 1.00 94.06 80 ARG A CA 1
ATOM 592 C C . ARG A 1 80 ? 11.326 1.634 -16.695 1.00 94.06 80 ARG A C 1
ATOM 594 O O . ARG A 1 80 ? 10.899 2.758 -16.517 1.00 94.06 80 ARG A O 1
ATOM 601 N N . CYS A 1 81 ? 12.125 1.060 -15.803 1.00 94.88 81 CYS A N 1
ATOM 602 C CA . CYS A 1 81 ? 12.434 1.700 -14.525 1.00 94.88 81 CYS A CA 1
ATOM 603 C C . CYS A 1 81 ? 13.577 2.714 -14.651 1.00 94.88 81 CYS A C 1
ATOM 605 O O . CYS A 1 81 ? 14.740 2.314 -14.753 1.00 94.88 81 CYS A O 1
ATOM 607 N N . LEU A 1 82 ? 13.253 4.005 -14.533 1.00 94.25 82 LEU A N 1
ATOM 608 C CA . LEU A 1 82 ? 14.221 5.102 -14.598 1.00 94.25 82 LEU A CA 1
ATOM 609 C C . LEU A 1 82 ? 15.343 4.948 -13.563 1.00 94.25 82 LEU A C 1
ATOM 611 O O . LEU A 1 82 ? 16.510 5.105 -13.894 1.00 94.25 82 LEU A O 1
ATOM 615 N N . LEU A 1 83 ? 15.013 4.557 -12.328 1.00 94.19 83 LEU A N 1
ATOM 616 C CA . LEU A 1 83 ? 15.988 4.407 -11.236 1.00 94.19 83 LEU A CA 1
ATOM 617 C C . LEU A 1 83 ? 17.033 3.315 -11.525 1.00 94.19 83 LEU A C 1
ATOM 619 O O . LEU A 1 83 ? 18.231 3.504 -11.302 1.00 94.19 83 LEU A O 1
ATOM 623 N N . CYS A 1 84 ? 16.593 2.163 -12.040 1.00 95.38 84 CYS A N 1
ATOM 624 C CA . CYS A 1 84 ? 17.497 1.077 -12.419 1.00 95.38 84 CYS A CA 1
ATOM 625 C C . CYS A 1 84 ? 18.346 1.461 -13.635 1.00 95.38 84 CYS A C 1
ATOM 627 O O . CYS A 1 84 ? 19.542 1.162 -13.669 1.00 95.38 84 CYS A O 1
ATOM 629 N N . ASN A 1 85 ? 17.743 2.136 -14.613 1.00 95.56 85 ASN A N 1
ATOM 630 C CA . ASN A 1 85 ? 18.435 2.610 -15.804 1.00 95.56 85 ASN A CA 1
ATOM 631 C C . ASN A 1 85 ? 19.478 3.681 -15.453 1.00 95.56 85 ASN A C 1
ATOM 633 O O . ASN A 1 85 ? 20.618 3.581 -15.892 1.00 95.56 85 ASN A O 1
ATOM 637 N N . ASP A 1 86 ? 19.167 4.631 -14.572 1.00 95.62 86 ASP A N 1
ATOM 638 C CA . ASP A 1 86 ? 20.119 5.630 -14.075 1.00 95.62 86 ASP A CA 1
ATOM 639 C C . ASP A 1 86 ? 21.303 4.999 -13.346 1.00 95.62 86 ASP A C 1
ATOM 641 O O . ASP A 1 86 ? 22.450 5.405 -13.558 1.00 95.62 86 ASP A O 1
ATOM 645 N N . ARG A 1 87 ? 21.061 3.969 -12.523 1.00 95.19 87 ARG A N 1
ATOM 646 C CA . ARG A 1 87 ? 22.147 3.198 -11.897 1.00 95.19 87 ARG A CA 1
ATOM 647 C C . ARG A 1 87 ? 23.066 2.589 -12.964 1.00 95.19 87 ARG A C 1
ATOM 649 O O . ARG A 1 87 ? 24.284 2.683 -12.830 1.00 95.19 87 ARG A O 1
ATOM 656 N N . ARG A 1 88 ? 22.505 2.017 -14.038 1.00 94.94 88 ARG A N 1
ATOM 657 C CA . ARG A 1 88 ? 23.278 1.470 -15.169 1.00 94.94 88 ARG A CA 1
ATOM 658 C C . ARG A 1 88 ? 24.046 2.558 -15.929 1.00 94.94 88 ARG A C 1
ATOM 660 O O . ARG A 1 88 ? 25.235 2.372 -16.155 1.00 94.94 88 ARG A O 1
ATOM 667 N N . ARG A 1 89 ? 23.423 3.710 -16.234 1.00 94.19 89 ARG A N 1
ATOM 668 C CA . ARG A 1 89 ? 24.070 4.872 -16.891 1.00 94.19 89 ARG A CA 1
ATOM 669 C C . ARG A 1 89 ? 25.302 5.342 -16.119 1.00 94.19 89 ARG A C 1
ATOM 671 O O . ARG A 1 89 ? 26.329 5.669 -16.711 1.00 94.19 89 ARG A O 1
ATOM 678 N N . ARG A 1 90 ? 25.201 5.390 -14.787 1.00 94.50 90 ARG A N 1
ATOM 679 C CA . ARG A 1 90 ? 26.319 5.774 -13.912 1.00 94.50 90 ARG A CA 1
ATOM 680 C C . ARG A 1 90 ? 27.445 4.747 -13.956 1.00 94.50 90 ARG A C 1
ATOM 682 O O . ARG A 1 90 ? 28.597 5.147 -14.057 1.00 94.50 90 ARG A O 1
ATOM 689 N N . ALA A 1 91 ? 27.117 3.455 -13.940 1.00 92.31 91 ALA A N 1
ATOM 690 C CA . ALA A 1 91 ? 28.109 2.387 -14.042 1.00 92.31 91 ALA A CA 1
ATOM 691 C C . ALA A 1 91 ? 28.861 2.418 -15.386 1.00 92.31 91 ALA A C 1
ATOM 693 O O . ALA A 1 91 ? 30.078 2.282 -15.400 1.00 92.31 91 ALA A O 1
ATOM 694 N N . THR A 1 92 ? 28.167 2.676 -16.500 1.00 86.00 92 THR A N 1
ATOM 695 C CA . THR A 1 92 ? 28.792 2.757 -17.834 1.00 86.00 92 THR A CA 1
ATOM 696 C C . THR A 1 92 ? 29.661 3.997 -18.041 1.00 86.00 92 THR A C 1
ATOM 698 O O . THR A 1 92 ? 30.559 3.962 -18.866 1.00 86.00 92 THR A O 1
ATOM 701 N N . ARG A 1 93 ? 29.406 5.098 -17.318 1.00 80.69 93 ARG A N 1
ATOM 702 C CA . ARG A 1 93 ? 30.224 6.327 -17.385 1.00 80.69 93 ARG A CA 1
ATOM 703 C C . ARG A 1 93 ? 31.495 6.267 -16.534 1.00 80.69 93 ARG A C 1
ATOM 705 O O . ARG A 1 93 ? 32.340 7.141 -16.664 1.00 80.69 93 ARG A O 1
ATOM 712 N N . ALA A 1 94 ? 31.591 5.299 -15.626 1.00 64.81 94 ALA A N 1
ATOM 713 C CA . ALA A 1 94 ? 32.731 5.132 -14.726 1.00 64.81 94 ALA A CA 1
ATOM 714 C C . ALA A 1 94 ? 33.856 4.262 -15.328 1.00 64.81 94 ALA A C 1
ATOM 716 O O . ALA A 1 94 ? 34.765 3.869 -14.601 1.00 64.81 94 ALA A O 1
ATOM 717 N N . THR A 1 95 ? 33.768 3.943 -16.624 1.00 52.81 95 THR A N 1
ATOM 718 C CA . THR A 1 95 ? 34.745 3.162 -17.405 1.00 52.81 95 THR A CA 1
ATOM 719 C C . THR A 1 95 ? 35.270 4.030 -18.537 1.00 52.81 95 THR A C 1
ATOM 721 O O . THR A 1 95 ? 36.475 3.920 -18.841 1.00 52.81 95 THR A O 1
#

Secondary structure (DSSP, 8-state):
-HHHHHHHHHHHHHHHHHTSSS---THHHHHHHHHHHHHHHHHHHHHT-S-TT--SS-TTSPBPTTTT-SSSPPPTT--SBHHHHHHHHHHHHT-